Protein AF-A0A821X433-F1 (afdb_monomer_lite)

Secondary structure (DSSP, 8-state):
---S-TTTEEEEE-TTT--EEEEEPTTEEE-TTT-SEEE--TTTTT-S---TTTEEEEEETTEEEEEEPTT--

Radius of gyration: 16.47 Å; chains: 1; bounding box: 38×18×45 Å

Sequence (73 aa):
MCPCNSATEDCATNPNNGTAVCTCKLGYERNNVTGRCTDIDECAMNVSNCNPESSTCNNTIGNYTCDCIAGYQ

pLDDT: mean 91.17, std 7.15, range [59.34, 97.31]

Structure (mmCIF, N/CA/C/O backbone):
data_AF-A0A821X433-F1
#
_entry.id   AF-A0A821X433-F1
#
loop_
_atom_site.group_PDB
_atom_site.id
_atom_site.type_symbol
_atom_site.label_atom_id
_atom_site.label_alt_id
_atom_site.label_comp_id
_atom_site.label_asym_id
_atom_site.label_entity_id
_atom_site.label_seq_id
_atom_site.pdbx_PDB_ins_code
_atom_site.Cartn_x
_atom_site.Cartn_y
_atom_site.Cartn_z
_atom_site.occupancy
_atom_site.B_iso_or_equiv
_atom_site.auth_seq_id
_atom_site.auth_comp_id
_atom_site.auth_asym_id
_atom_site.auth_atom_id
_atom_site.pdbx_PDB_model_num
ATOM 1 N N . MET A 1 1 ? -6.177 -5.188 23.771 1.00 63.97 1 MET A N 1
ATOM 2 C CA . MET A 1 1 ? -5.708 -5.903 22.563 1.00 63.97 1 MET A CA 1
ATOM 3 C C . MET A 1 1 ? -6.285 -5.193 21.359 1.00 63.97 1 MET A C 1
ATOM 5 O O . MET A 1 1 ? -7.470 -4.887 21.379 1.00 63.97 1 MET A O 1
ATOM 9 N N . CYS A 1 2 ? -5.441 -4.823 20.400 1.00 72.19 2 CYS A N 1
ATOM 10 C CA . CYS A 1 2 ? -5.878 -4.030 19.260 1.00 72.19 2 CYS A CA 1
ATOM 11 C C . CYS A 1 2 ? -6.433 -4.947 18.161 1.00 72.19 2 CYS A C 1
ATOM 13 O O . CYS A 1 2 ? -5.718 -5.866 17.770 1.00 72.19 2 CYS A O 1
ATOM 15 N N . PRO A 1 3 ? -7.671 -4.744 17.678 1.00 83.38 3 PRO A N 1
ATOM 16 C CA . PRO A 1 3 ? -8.320 -5.665 16.742 1.00 83.38 3 PRO A CA 1
ATOM 17 C C . PRO A 1 3 ? -7.905 -5.460 15.270 1.00 83.38 3 PRO A C 1
ATOM 19 O O . PRO A 1 3 ? -8.548 -6.017 14.385 1.00 83.38 3 PRO A O 1
ATOM 22 N N . CYS A 1 4 ? -6.880 -4.647 14.996 1.00 89.12 4 CYS A N 1
ATOM 23 C CA . CYS A 1 4 ? -6.469 -4.292 13.636 1.00 89.12 4 CYS A CA 1
ATOM 24 C C . CYS A 1 4 ? -5.698 -5.417 12.939 1.00 89.12 4 CYS A C 1
ATOM 26 O O . CYS A 1 4 ? -5.018 -6.225 13.580 1.00 89.12 4 CYS A O 1
ATOM 28 N N . ASN A 1 5 ? -5.717 -5.407 11.608 1.00 90.94 5 ASN A N 1
ATOM 29 C CA . ASN A 1 5 ? -4.832 -6.245 10.815 1.00 90.94 5 ASN A CA 1
ATOM 30 C C . ASN A 1 5 ? -3.406 -5.677 10.835 1.00 90.94 5 ASN A C 1
ATOM 32 O O . ASN A 1 5 ? -3.083 -4.767 10.075 1.00 90.94 5 ASN A O 1
ATOM 36 N N . SER A 1 6 ? -2.523 -6.263 11.645 1.00 91.19 6 SER A N 1
ATOM 37 C CA . SER A 1 6 ? -1.133 -5.804 11.779 1.00 91.19 6 SER A CA 1
ATOM 38 C C . SER A 1 6 ? -0.310 -5.866 10.487 1.00 91.19 6 SER A C 1
ATOM 40 O O . SER A 1 6 ? 0.778 -5.295 10.458 1.00 91.19 6 SER A O 1
ATOM 42 N N . ALA A 1 7 ? -0.781 -6.529 9.423 1.00 91.50 7 ALA A N 1
ATOM 43 C CA . ALA A 1 7 ? -0.120 -6.488 8.121 1.00 91.50 7 ALA A CA 1
ATOM 44 C C . ALA A 1 7 ? -0.314 -5.126 7.433 1.00 91.50 7 ALA A C 1
ATOM 46 O O . ALA A 1 7 ? 0.666 -4.526 7.001 1.00 91.50 7 ALA A O 1
ATOM 47 N N . THR A 1 8 ? -1.543 -4.605 7.417 1.00 94.62 8 THR A N 1
ATOM 48 C CA . THR A 1 8 ? -1.964 -3.465 6.576 1.00 94.62 8 THR A CA 1
ATOM 49 C C . THR A 1 8 ? -2.426 -2.239 7.370 1.00 94.62 8 THR A C 1
ATOM 51 O O . THR A 1 8 ? -2.727 -1.201 6.787 1.00 94.62 8 THR A O 1
ATOM 54 N N . GLU A 1 9 ? -2.534 -2.351 8.693 1.00 95.25 9 GLU A N 1
ATOM 55 C CA . GLU A 1 9 ? -3.032 -1.300 9.581 1.00 95.25 9 GLU A CA 1
ATOM 56 C C . GLU A 1 9 ? -2.057 -1.026 10.726 1.00 95.25 9 GLU A C 1
ATOM 58 O O . GLU A 1 9 ? -1.467 -1.949 11.298 1.00 95.25 9 GLU A O 1
ATOM 63 N N . ASP A 1 10 ? -1.947 0.249 11.082 1.00 93.12 10 ASP A N 1
ATOM 64 C CA . ASP A 1 10 ? -1.348 0.709 12.323 1.00 93.12 10 ASP A CA 1
ATOM 65 C C . ASP A 1 10 ? -2.435 0.914 13.375 1.00 93.12 10 ASP A C 1
ATOM 67 O O . ASP A 1 10 ? -3.557 1.346 13.091 1.00 93.12 10 ASP A O 1
ATOM 71 N N . CYS A 1 11 ? -2.090 0.583 14.615 1.00 92.00 11 CYS A N 1
ATOM 72 C CA . CYS A 1 11 ? -2.975 0.744 15.752 1.00 92.00 11 CYS A CA 1
ATOM 73 C C . CYS A 1 11 ? -2.561 1.958 16.579 1.00 92.00 11 CYS A C 1
ATOM 75 O O . CYS A 1 11 ? -1.440 2.011 17.086 1.00 92.00 11 CYS A O 1
ATOM 77 N N . ALA A 1 12 ? -3.493 2.883 16.780 1.00 90.50 12 ALA A N 1
ATOM 78 C CA . ALA A 1 12 ? -3.325 4.024 17.668 1.00 90.50 12 ALA A CA 1
ATOM 79 C C . ALA A 1 12 ? -4.492 4.118 18.656 1.00 90.50 12 ALA A C 1
ATOM 81 O O . ALA A 1 12 ? -5.595 3.644 18.396 1.00 90.50 12 ALA A O 1
ATOM 82 N N . THR A 1 13 ? -4.267 4.762 19.796 1.00 90.19 13 THR A N 1
ATOM 83 C CA . THR A 1 13 ? -5.339 5.078 20.746 1.00 90.19 13 THR A CA 1
ATOM 84 C C . THR A 1 13 ? -5.812 6.503 20.502 1.00 90.19 13 THR A C 1
ATOM 86 O O . THR A 1 13 ? -4.997 7.421 20.428 1.00 90.19 13 THR A O 1
ATOM 89 N N . ASN A 1 14 ? -7.124 6.713 20.409 1.00 85.81 14 ASN A N 1
ATOM 90 C CA . ASN A 1 14 ? -7.689 8.053 20.329 1.00 85.81 14 ASN A CA 1
ATOM 91 C C . ASN A 1 14 ? -7.428 8.798 21.655 1.00 85.81 14 ASN A C 1
ATOM 93 O O . ASN A 1 14 ? -7.905 8.349 22.703 1.00 85.81 14 ASN A O 1
ATOM 97 N N . PRO A 1 15 ? -6.712 9.937 21.633 1.00 87.75 15 PRO A N 1
ATOM 98 C CA . PRO A 1 15 ? -6.328 10.654 22.848 1.00 87.75 15 PRO A CA 1
ATOM 99 C C . PRO A 1 15 ? -7.522 11.242 23.613 1.00 87.75 15 PRO A C 1
ATOM 101 O O . PRO A 1 15 ? -7.399 11.527 24.799 1.00 87.75 15 PRO A O 1
ATOM 104 N N . ASN A 1 16 ? -8.683 11.394 22.969 1.00 89.00 16 ASN A N 1
ATOM 105 C CA . ASN A 1 16 ? -9.859 12.016 23.576 1.00 89.00 16 ASN A CA 1
ATOM 106 C C . ASN A 1 16 ? -10.720 11.032 24.378 1.00 89.00 16 ASN A C 1
ATOM 108 O O . ASN A 1 16 ? -11.367 11.429 25.340 1.00 89.00 16 ASN A O 1
ATOM 112 N N . ASN A 1 17 ? -10.782 9.762 23.966 1.00 90.00 17 ASN A N 1
ATOM 113 C CA . ASN A 1 17 ? -11.709 8.783 24.550 1.00 90.00 17 ASN A CA 1
ATOM 114 C C . ASN A 1 17 ? -11.077 7.410 24.840 1.00 90.00 17 ASN A C 1
ATOM 116 O O . ASN A 1 17 ? -11.786 6.494 25.248 1.00 90.00 17 ASN A O 1
ATOM 120 N N . GLY A 1 18 ? -9.772 7.239 24.605 1.00 86.69 18 GLY A N 1
ATOM 121 C CA . GLY A 1 18 ? -9.059 5.990 24.880 1.00 86.69 18 GLY A CA 1
ATOM 122 C C . GLY A 1 18 ? -9.434 4.820 23.962 1.00 86.69 18 GLY A C 1
ATOM 123 O O . GLY A 1 18 ? -9.018 3.691 24.216 1.00 86.69 18 GLY A O 1
ATOM 124 N N . THR A 1 19 ? -10.220 5.055 22.907 1.00 89.44 19 THR A N 1
ATOM 125 C CA . THR A 1 19 ? -10.666 3.994 21.992 1.00 89.44 19 THR A CA 1
ATOM 126 C C . THR A 1 19 ? -9.543 3.615 21.030 1.00 89.44 19 THR A C 1
ATOM 128 O O . THR A 1 19 ? -8.859 4.491 20.502 1.00 89.44 19 THR A O 1
ATOM 131 N N . ALA A 1 20 ? -9.357 2.318 20.776 1.00 89.69 20 ALA A N 1
ATOM 132 C CA . ALA A 1 20 ? -8.417 1.837 19.767 1.00 89.69 20 ALA A CA 1
ATOM 133 C C . ALA A 1 20 ? -8.928 2.165 18.355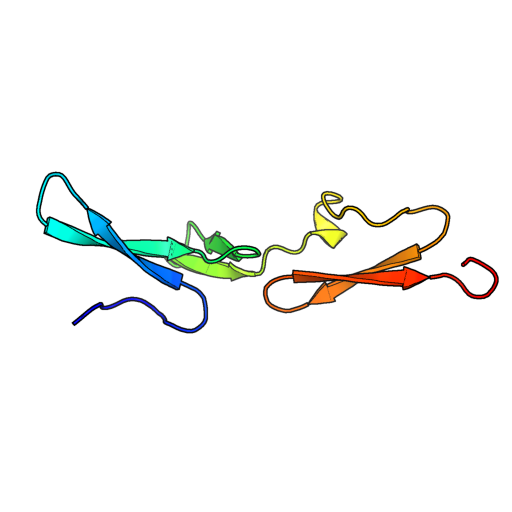 1.00 89.69 20 ALA A C 1
ATOM 135 O O . ALA A 1 20 ? -10.074 1.870 18.016 1.00 89.69 20 ALA A O 1
ATOM 136 N N . VAL A 1 21 ? -8.070 2.762 17.535 1.00 89.69 21 VAL A N 1
ATOM 137 C CA . VAL A 1 21 ? -8.341 3.163 16.155 1.00 89.69 21 VAL A CA 1
ATOM 138 C C . VAL A 1 21 ? -7.341 2.466 15.238 1.00 89.69 21 VAL A C 1
ATOM 140 O O . VAL A 1 21 ? -6.140 2.470 15.505 1.00 89.69 21 VAL A O 1
ATOM 143 N N . CYS A 1 22 ? -7.852 1.885 14.152 1.00 92.50 22 CYS A N 1
ATOM 144 C CA . CYS A 1 22 ? -7.053 1.274 13.095 1.00 92.50 22 CYS A CA 1
ATOM 145 C C . CYS A 1 22 ? -6.938 2.242 11.917 1.00 92.50 22 CYS A C 1
ATOM 147 O O . CYS A 1 22 ? -7.945 2.597 11.291 1.00 92.50 22 CYS A O 1
ATOM 149 N N . THR A 1 23 ? -5.724 2.652 11.585 1.00 93.44 23 THR A N 1
ATOM 150 C CA . THR A 1 23 ? -5.437 3.468 10.400 1.00 93.44 23 THR A CA 1
ATOM 151 C C . THR A 1 23 ? -4.695 2.627 9.379 1.00 93.44 23 THR A C 1
ATOM 153 O O . THR A 1 23 ? -3.852 1.819 9.755 1.00 93.44 23 THR A O 1
ATOM 156 N N . CYS A 1 24 ? -5.009 2.785 8.092 1.00 96.06 24 CYS A N 1
ATOM 157 C CA . CYS A 1 24 ? -4.243 2.105 7.052 1.00 96.06 24 CYS A CA 1
ATOM 158 C C . CYS A 1 24 ? -2.789 2.568 7.103 1.00 96.06 24 CYS A C 1
ATOM 160 O O . CYS A 1 24 ? -2.525 3.752 7.325 1.00 96.06 24 CYS A O 1
ATOM 162 N N . LYS A 1 25 ? -1.866 1.622 6.930 1.00 95.75 25 LYS A N 1
ATOM 163 C CA . LYS A 1 25 ? -0.445 1.934 6.780 1.00 95.75 25 LYS A CA 1
ATOM 164 C C . LYS A 1 25 ? -0.215 2.758 5.515 1.00 95.75 25 LYS A C 1
ATOM 166 O O . LYS A 1 25 ? -1.058 2.789 4.620 1.00 95.75 25 LYS A O 1
ATOM 171 N N . LEU A 1 26 ? 0.950 3.396 5.430 1.00 94.19 26 LEU A N 1
ATOM 172 C CA . LEU A 1 26 ? 1.395 4.043 4.196 1.00 94.19 26 LEU A CA 1
ATOM 173 C C . LEU A 1 26 ? 1.399 3.033 3.033 1.00 94.19 26 LEU A C 1
ATOM 175 O O . LEU A 1 26 ? 1.772 1.880 3.244 1.00 94.19 26 LEU A O 1
ATOM 179 N N . GLY A 1 27 ? 0.958 3.470 1.850 1.00 95.38 27 GLY A N 1
ATOM 180 C CA . GLY A 1 27 ? 0.763 2.600 0.681 1.00 95.38 27 GLY A CA 1
ATOM 181 C C . GLY A 1 27 ? -0.551 1.809 0.703 1.00 95.38 27 GLY A C 1
ATOM 182 O O . GLY A 1 27 ? -0.760 0.950 -0.140 1.00 95.38 27 GLY A O 1
ATOM 183 N N . TYR A 1 28 ? -1.452 2.072 1.660 1.00 96.81 28 TYR A N 1
ATOM 184 C CA . TYR A 1 28 ? -2.764 1.427 1.728 1.00 96.81 28 TYR A CA 1
ATOM 185 C C . TYR A 1 28 ? -3.898 2.438 1.894 1.00 96.81 28 TYR A C 1
ATOM 187 O O . TYR A 1 28 ? -3.790 3.413 2.641 1.00 96.81 28 TYR A O 1
ATOM 195 N N . GLU A 1 29 ? -5.040 2.148 1.279 1.00 95.50 29 GLU A N 1
ATOM 196 C CA . GLU A 1 29 ? -6.275 2.914 1.416 1.00 95.50 29 GLU A CA 1
ATOM 197 C C . GLU A 1 29 ? -7.411 2.069 1.993 1.00 95.50 29 GLU A C 1
ATOM 199 O O . GLU A 1 29 ? -7.460 0.846 1.839 1.00 95.50 29 GLU A O 1
ATOM 204 N N . ARG 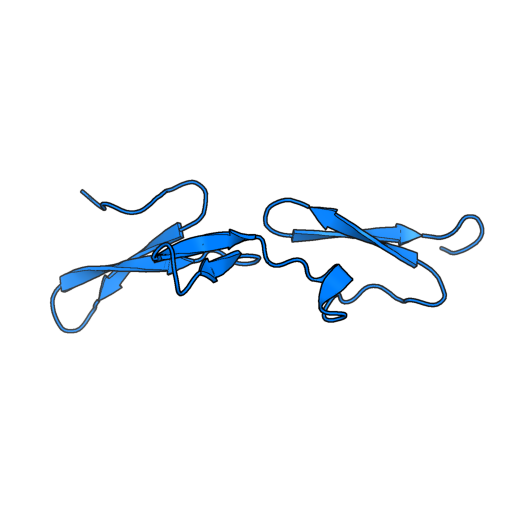A 1 30 ? -8.353 2.717 2.688 1.00 95.50 30 ARG A N 1
ATOM 205 C CA . ARG A 1 30 ? -9.497 2.013 3.275 1.00 95.50 30 ARG A CA 1
ATOM 206 C C . ARG A 1 30 ? -10.543 1.756 2.198 1.00 95.50 30 ARG A C 1
ATOM 208 O O . ARG A 1 30 ? -11.251 2.668 1.779 1.00 95.50 30 ARG A O 1
ATOM 215 N N . ASN A 1 31 ? -10.704 0.493 1.825 1.00 94.31 31 ASN A N 1
ATOM 216 C CA . ASN A 1 31 ? -11.732 0.064 0.895 1.00 94.31 31 ASN A CA 1
ATOM 217 C C . ASN A 1 31 ? -13.129 0.275 1.508 1.00 94.31 31 ASN A C 1
ATOM 219 O O . ASN A 1 31 ? -13.456 -0.280 2.560 1.00 94.31 31 ASN A O 1
ATOM 223 N N . ASN A 1 32 ? -13.967 1.068 0.841 1.00 93.75 32 ASN A N 1
ATOM 224 C CA . ASN A 1 32 ? -15.292 1.461 1.329 1.00 93.75 32 ASN A CA 1
ATOM 225 C C . ASN A 1 32 ? -16.328 0.320 1.345 1.00 93.75 32 ASN A C 1
ATOM 227 O O . ASN A 1 32 ? -17.322 0.424 2.059 1.00 93.75 32 ASN A O 1
ATOM 231 N N . VAL A 1 33 ? -16.103 -0.761 0.590 1.00 94.00 33 VAL A N 1
ATOM 232 C CA . VAL A 1 33 ? -17.000 -1.927 0.537 1.00 94.00 33 VAL A CA 1
ATOM 233 C C . VAL A 1 33 ? -16.655 -2.934 1.631 1.00 94.00 33 VAL A C 1
ATOM 235 O O . VAL A 1 33 ? -17.528 -3.387 2.366 1.00 94.00 33 VAL A O 1
ATOM 238 N N . THR A 1 34 ? -15.379 -3.304 1.745 1.00 91.75 34 THR A N 1
ATOM 239 C CA . THR A 1 34 ? -14.918 -4.351 2.675 1.00 91.75 34 THR A CA 1
ATOM 240 C C . THR A 1 34 ? -14.527 -3.809 4.046 1.00 91.75 34 THR A C 1
ATOM 242 O O . THR A 1 34 ? -14.381 -4.581 4.994 1.00 91.75 34 THR A O 1
ATOM 245 N N . GLY A 1 35 ? -14.304 -2.498 4.152 1.00 90.44 35 GLY A N 1
ATOM 246 C CA . GLY A 1 35 ? -13.780 -1.850 5.347 1.00 90.44 35 GLY A CA 1
ATOM 247 C C . GLY A 1 35 ? -12.325 -2.207 5.660 1.00 90.44 35 GLY A C 1
ATOM 248 O O . GLY A 1 35 ? -11.848 -1.817 6.720 1.00 90.44 35 GLY A O 1
ATOM 249 N N . ARG A 1 36 ? -11.615 -2.936 4.789 1.00 91.62 36 ARG A N 1
ATOM 250 C CA . ARG A 1 36 ? -10.207 -3.326 4.975 1.00 91.62 36 ARG A CA 1
ATOM 251 C C . ARG A 1 36 ? -9.269 -2.361 4.261 1.00 91.62 36 ARG A C 1
ATOM 253 O O . ARG A 1 36 ? -9.663 -1.719 3.293 1.00 91.62 36 ARG A O 1
ATOM 260 N N . CYS A 1 37 ? -8.027 -2.292 4.724 1.00 96.19 37 CYS A N 1
ATOM 261 C CA . CYS A 1 37 ? -6.980 -1.575 4.010 1.00 96.19 37 CYS A CA 1
ATOM 262 C C . CYS A 1 37 ? -6.486 -2.420 2.834 1.00 96.19 37 CYS A C 1
ATOM 264 O O . CYS A 1 37 ? -6.082 -3.570 3.021 1.00 96.19 37 CYS A O 1
ATOM 266 N N . THR A 1 38 ? -6.571 -1.858 1.636 1.00 95.81 38 THR A N 1
ATOM 267 C CA . THR A 1 38 ? -6.086 -2.442 0.386 1.00 95.81 38 THR A CA 1
ATOM 268 C C . THR A 1 38 ? -4.902 -1.642 -0.111 1.00 95.81 38 THR A C 1
ATOM 270 O O . THR A 1 38 ? -4.814 -0.449 0.160 1.00 95.81 38 THR A O 1
ATOM 273 N N . ASP A 1 39 ? -3.993 -2.325 -0.789 1.00 97.31 39 ASP A N 1
ATOM 274 C CA . ASP A 1 39 ? -2.835 -1.712 -1.426 1.00 97.31 39 ASP A CA 1
ATOM 275 C C . ASP A 1 39 ? -3.260 -0.579 -2.370 1.00 97.31 39 ASP A C 1
ATOM 277 O O . ASP A 1 39 ? -4.255 -0.722 -3.088 1.00 97.31 39 ASP A O 1
ATOM 281 N N . ILE A 1 40 ? -2.540 0.538 -2.328 1.00 97.06 40 ILE A N 1
ATOM 282 C CA . ILE A 1 40 ? -2.691 1.631 -3.285 1.00 97.06 40 ILE A CA 1
ATOM 283 C C . ILE A 1 40 ? -1.782 1.308 -4.459 1.00 97.06 40 ILE A C 1
ATOM 285 O O . ILE A 1 40 ? -0.580 1.209 -4.280 1.00 97.06 40 ILE A O 1
ATOM 289 N N . ASP A 1 41 ? -2.338 1.214 -5.663 1.00 97.06 41 ASP A N 1
ATOM 290 C CA . ASP A 1 41 ? -1.516 1.095 -6.864 1.00 97.06 41 ASP A CA 1
ATOM 291 C C . ASP A 1 41 ? -1.066 2.491 -7.320 1.00 97.06 41 ASP A C 1
ATOM 293 O O . ASP A 1 41 ? -1.747 3.166 -8.106 1.00 97.06 41 ASP A O 1
ATOM 297 N N . GLU A 1 42 ? 0.071 2.964 -6.795 1.00 96.56 42 GLU A N 1
ATOM 298 C CA . GLU A 1 42 ? 0.564 4.313 -7.103 1.00 96.56 42 GLU A CA 1
ATOM 299 C C . GLU A 1 42 ? 0.930 4.483 -8.584 1.00 96.56 42 GLU A C 1
ATOM 301 O O . GLU A 1 42 ? 0.890 5.607 -9.106 1.00 96.56 42 GLU A O 1
ATOM 306 N N . CYS A 1 43 ? 1.246 3.377 -9.266 1.00 95.62 43 CYS A N 1
ATOM 307 C CA . CYS A 1 43 ? 1.530 3.350 -10.695 1.00 95.62 43 CYS A CA 1
ATOM 308 C C . CYS A 1 43 ? 0.246 3.534 -11.516 1.00 95.62 43 CYS A C 1
ATOM 310 O O . CYS A 1 43 ? 0.202 4.389 -12.402 1.00 95.62 43 CYS A O 1
ATOM 312 N N . ALA A 1 44 ? -0.825 2.798 -11.203 1.00 95.38 44 ALA A N 1
ATOM 313 C CA . ALA A 1 44 ? -2.115 2.930 -11.886 1.00 95.38 44 ALA A CA 1
ATOM 314 C C . ALA A 1 44 ? -2.764 4.300 -11.638 1.00 95.38 44 ALA A C 1
ATOM 316 O O . ALA A 1 44 ? -3.413 4.862 -12.525 1.00 95.38 44 ALA A O 1
ATOM 317 N N . MET A 1 45 ? -2.558 4.864 -10.446 1.00 93.25 45 MET A N 1
ATOM 318 C CA . MET A 1 45 ? -3.047 6.195 -10.086 1.00 93.25 45 MET A CA 1
ATOM 319 C C . MET A 1 45 ? -2.181 7.337 -10.637 1.00 93.25 45 MET A C 1
ATOM 321 O O . MET A 1 45 ? -2.597 8.491 -10.552 1.00 93.25 45 MET A O 1
ATOM 325 N N . ASN A 1 46 ? -1.013 7.045 -11.225 1.00 90.56 46 ASN A N 1
ATOM 326 C CA . ASN A 1 46 ? -0.028 8.036 -11.679 1.00 90.56 46 ASN A CA 1
ATOM 327 C C . ASN A 1 46 ? 0.388 9.032 -10.576 1.00 90.56 46 ASN A C 1
ATOM 329 O O . ASN A 1 46 ? 0.612 10.212 -10.844 1.00 90.56 46 ASN A O 1
ATOM 333 N N . VAL A 1 47 ? 0.475 8.561 -9.329 1.00 92.06 47 VAL A N 1
ATOM 334 C CA . VAL A 1 47 ? 0.916 9.357 -8.163 1.00 92.06 47 VAL A CA 1
ATOM 335 C C . VAL A 1 47 ? 2.300 8.943 -7.659 1.00 92.06 47 VAL A C 1
ATOM 337 O O . VAL A 1 47 ? 2.812 9.527 -6.706 1.00 92.06 47 VAL A O 1
ATOM 340 N N . SER A 1 48 ? 2.921 7.949 -8.300 1.00 92.69 48 SER A N 1
ATOM 341 C CA . SER A 1 48 ? 4.315 7.580 -8.059 1.00 92.69 48 SER A CA 1
ATOM 342 C C . SER A 1 48 ? 5.263 8.750 -8.349 1.00 92.69 48 SER A C 1
ATOM 344 O O . SER A 1 48 ? 5.045 9.503 -9.297 1.00 92.69 48 SER A O 1
ATOM 346 N N . ASN A 1 49 ? 6.376 8.836 -7.620 1.00 93.19 49 ASN A N 1
ATOM 347 C CA . ASN A 1 49 ? 7.453 9.795 -7.895 1.00 93.19 49 ASN A CA 1
ATOM 348 C C . ASN A 1 49 ? 8.462 9.279 -8.940 1.00 93.19 49 ASN A C 1
ATOM 350 O O . ASN A 1 49 ? 9.571 9.806 -9.039 1.00 93.19 49 ASN A O 1
ATOM 354 N N . CYS A 1 50 ? 8.121 8.228 -9.692 1.00 93.44 50 CYS A N 1
A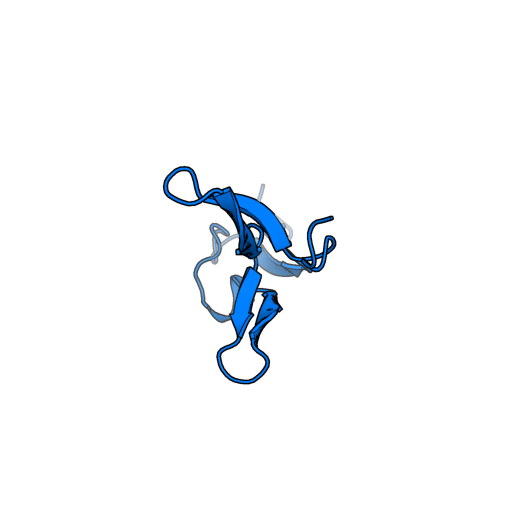TOM 355 C CA . CYS A 1 50 ? 8.963 7.742 -10.779 1.00 93.44 50 CYS A CA 1
ATOM 356 C C . CYS A 1 50 ? 9.050 8.790 -11.892 1.00 93.44 50 CYS A C 1
ATOM 358 O O . CYS A 1 50 ? 8.066 9.464 -12.194 1.00 93.44 50 CYS A O 1
ATOM 360 N N . ASN A 1 51 ? 10.213 8.909 -12.537 1.00 92.06 51 ASN A N 1
ATOM 361 C CA . ASN A 1 51 ? 10.328 9.715 -13.747 1.00 92.06 51 ASN A CA 1
ATOM 362 C C . ASN A 1 51 ? 9.799 8.892 -14.935 1.00 92.06 51 ASN A C 1
ATOM 364 O O . ASN A 1 51 ? 10.469 7.929 -15.321 1.00 92.06 51 ASN A O 1
ATOM 368 N N . PRO A 1 52 ? 8.651 9.248 -15.537 1.00 88.81 52 PRO A N 1
ATOM 369 C CA . PRO A 1 52 ? 8.060 8.458 -16.614 1.00 88.81 52 PRO A CA 1
ATOM 370 C C . PRO A 1 52 ? 8.917 8.432 -17.890 1.00 88.81 52 PRO A C 1
ATOM 372 O O . PRO A 1 52 ? 8.720 7.559 -18.730 1.0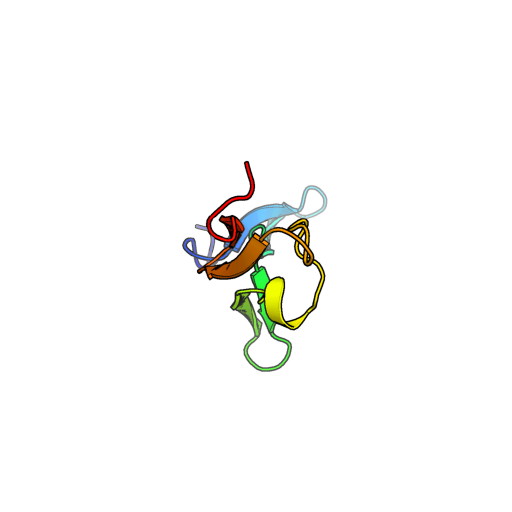0 88.81 52 PRO A O 1
ATOM 375 N N . GLU A 1 53 ? 9.875 9.353 -18.048 1.00 89.25 53 GLU A N 1
ATOM 376 C CA . GLU A 1 53 ? 10.754 9.399 -19.226 1.00 89.25 53 GLU A CA 1
ATOM 377 C C . GLU A 1 53 ? 11.990 8.501 -19.102 1.00 89.25 53 GLU A C 1
ATOM 379 O O . GLU A 1 53 ? 12.600 8.147 -20.109 1.00 89.25 53 GLU A O 1
ATOM 384 N N . SER A 1 54 ? 12.385 8.136 -17.879 1.00 91.81 54 SER A N 1
ATOM 385 C CA . SER A 1 54 ? 13.630 7.396 -17.623 1.00 91.81 54 SER A CA 1
ATOM 386 C C . SER A 1 54 ? 13.448 6.151 -16.758 1.00 91.81 54 SER A C 1
ATOM 388 O O . SER A 1 54 ? 14.415 5.427 -16.523 1.00 91.81 54 SER A O 1
ATOM 390 N N . SER A 1 55 ? 12.236 5.883 -16.268 1.00 94.00 55 SER A N 1
ATOM 391 C CA . SER A 1 55 ? 11.941 4.748 -15.394 1.00 94.00 55 SER A CA 1
ATOM 392 C C . SER A 1 55 ? 10.541 4.184 -15.623 1.00 94.00 55 SER A C 1
ATOM 394 O O . SER A 1 55 ? 9.624 4.890 -16.035 1.00 94.00 55 SER A O 1
ATOM 396 N N . THR A 1 56 ? 10.388 2.895 -15.339 1.00 94.19 56 THR A N 1
ATOM 397 C CA . THR A 1 56 ? 9.107 2.188 -15.310 1.00 94.19 56 THR A CA 1
ATOM 398 C C . THR A 1 56 ? 8.660 2.040 -13.860 1.00 94.19 56 THR A C 1
ATOM 400 O O . THR A 1 56 ? 9.440 1.595 -13.021 1.00 94.19 56 THR A O 1
ATOM 403 N N . CYS A 1 57 ? 7.416 2.415 -13.564 1.00 96.25 57 CYS A N 1
ATOM 404 C CA . CYS A 1 57 ? 6.818 2.203 -12.248 1.00 96.25 57 CYS A CA 1
ATOM 405 C C . CYS A 1 57 ? 6.330 0.757 -12.122 1.00 96.25 57 CYS A C 1
ATOM 407 O O . CYS A 1 57 ? 5.604 0.277 -12.994 1.00 96.25 57 CYS A O 1
ATOM 409 N N . ASN A 1 58 ? 6.696 0.089 -11.031 1.00 96.31 58 ASN A N 1
ATOM 410 C CA . ASN A 1 58 ? 6.217 -1.240 -10.674 1.00 96.31 58 ASN A CA 1
ATOM 411 C C . ASN A 1 58 ? 5.563 -1.192 -9.293 1.00 96.31 58 ASN A C 1
ATOM 413 O O . ASN A 1 58 ? 6.224 -0.907 -8.294 1.00 96.31 58 ASN A O 1
ATOM 417 N N . ASN A 1 59 ? 4.259 -1.470 -9.242 1.00 96.88 59 ASN A N 1
ATOM 418 C CA . ASN A 1 59 ? 3.522 -1.491 -7.986 1.00 96.88 59 ASN A CA 1
ATOM 419 C C . ASN A 1 59 ? 3.922 -2.713 -7.145 1.00 96.88 59 ASN A C 1
ATOM 421 O O . ASN A 1 59 ? 4.088 -3.819 -7.671 1.00 96.88 59 ASN A O 1
ATOM 425 N N . THR A 1 60 ? 4.056 -2.529 -5.837 1.00 96.19 60 THR A N 1
ATOM 426 C CA . THR A 1 60 ? 4.368 -3.589 -4.871 1.00 96.19 60 THR A CA 1
ATOM 427 C C . THR A 1 60 ? 3.441 -3.484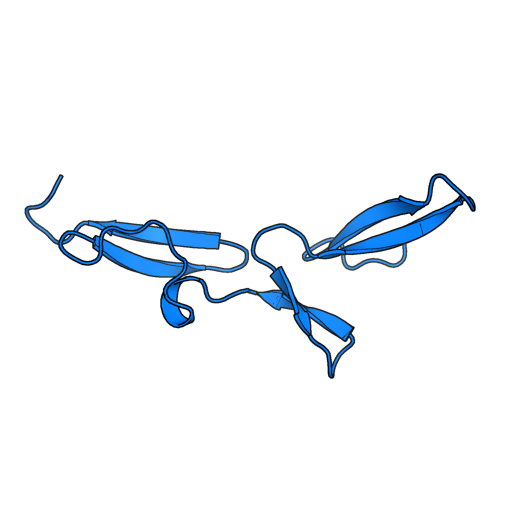 -3.663 1.00 96.19 60 THR A C 1
ATOM 429 O O . THR A 1 60 ? 2.816 -2.466 -3.424 1.00 96.19 60 THR A O 1
ATOM 432 N N . ILE A 1 61 ? 3.337 -4.538 -2.856 1.00 95.38 61 ILE A N 1
ATOM 433 C CA . ILE A 1 61 ? 2.431 -4.502 -1.702 1.00 95.38 61 ILE A CA 1
ATOM 434 C C . ILE A 1 61 ? 2.958 -3.513 -0.644 1.00 95.38 61 ILE A C 1
ATOM 436 O O . ILE A 1 61 ? 3.942 -3.790 0.048 1.00 95.38 61 ILE A O 1
ATOM 440 N N . GLY A 1 62 ? 2.259 -2.393 -0.492 1.00 94.12 62 GLY A N 1
ATOM 441 C CA . GLY A 1 62 ? 2.510 -1.291 0.428 1.00 94.12 62 GLY A CA 1
ATOM 442 C C . GLY A 1 62 ? 3.482 -0.224 -0.079 1.00 94.12 62 GLY A C 1
ATOM 443 O O . GLY A 1 62 ? 3.890 0.606 0.737 1.00 94.12 62 GLY A O 1
ATOM 444 N N . ASN A 1 63 ? 3.917 -0.274 -1.345 1.00 95.31 63 ASN A N 1
ATOM 445 C CA . ASN A 1 63 ? 4.834 0.7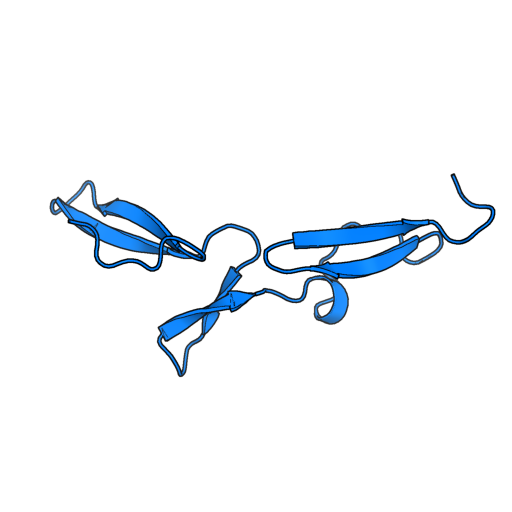03 -1.953 1.00 95.31 63 ASN A CA 1
ATOM 446 C C . ASN A 1 63 ? 4.951 0.499 -3.479 1.00 95.31 63 ASN A C 1
ATOM 448 O O . ASN A 1 63 ? 4.448 -0.466 -4.029 1.00 95.31 63 ASN A O 1
ATOM 452 N N . TYR A 1 64 ? 5.805 1.260 -4.153 1.00 96.25 64 TYR A N 1
ATOM 453 C CA . TYR A 1 64 ? 6.203 1.025 -5.541 1.00 96.25 64 TYR A CA 1
ATOM 454 C C . TYR A 1 64 ? 7.727 1.063 -5.710 1.00 96.25 64 TYR A C 1
ATOM 456 O O . TYR A 1 64 ? 8.464 1.598 -4.873 1.00 96.25 64 TYR A O 1
ATOM 464 N N . THR A 1 65 ? 8.216 0.509 -6.818 1.00 96.06 65 THR A N 1
ATOM 465 C CA . THR A 1 65 ? 9.601 0.669 -7.278 1.00 96.06 65 THR A CA 1
ATOM 466 C C . THR A 1 65 ? 9.641 1.376 -8.628 1.00 96.06 65 THR A C 1
ATOM 468 O O . THR A 1 65 ? 8.727 1.255 -9.442 1.00 96.06 65 THR A O 1
ATOM 471 N N . CYS A 1 66 ? 10.710 2.137 -8.865 1.00 95.94 66 CYS A N 1
ATOM 472 C CA . CYS A 1 66 ? 10.980 2.772 -10.151 1.00 95.94 66 CYS A CA 1
ATOM 473 C C . CYS A 1 66 ? 12.207 2.104 -10.764 1.00 95.94 66 CYS A C 1
ATOM 475 O O . CYS A 1 66 ? 13.326 2.322 -10.299 1.00 95.94 66 CYS A O 1
ATOM 477 N N . ASP A 1 67 ? 12.001 1.303 -11.800 1.00 93.69 67 ASP A N 1
ATOM 478 C CA . ASP A 1 67 ? 13.091 0.615 -12.480 1.00 93.69 67 ASP A CA 1
ATOM 479 C C . ASP A 1 67 ? 13.574 1.457 -13.658 1.00 93.69 67 ASP A C 1
ATOM 481 O O . ASP A 1 67 ? 12.813 1.752 -14.583 1.00 93.69 67 ASP A O 1
ATOM 485 N N . CYS A 1 68 ? 14.839 1.880 -13.622 1.00 92.38 68 CYS A N 1
ATOM 486 C CA . CYS A 1 68 ? 15.424 2.690 -14.686 1.00 92.38 68 CYS A CA 1
ATOM 487 C C . CYS A 1 68 ? 15.415 1.935 -16.019 1.00 92.38 68 CYS A C 1
ATOM 489 O O . CYS A 1 68 ? 15.795 0.764 -16.104 1.00 92.38 68 CYS A O 1
ATOM 491 N N . ILE A 1 69 ? 15.026 2.636 -17.083 1.00 89.19 69 ILE A N 1
ATOM 492 C CA . ILE A 1 69 ? 15.124 2.114 -18.445 1.00 89.19 69 ILE A CA 1
ATOM 493 C C . ILE A 1 69 ? 16.610 1.924 -18.768 1.00 89.19 69 ILE A C 1
ATOM 495 O O . ILE A 1 69 ? 17.441 2.776 -18.450 1.00 89.19 69 ILE A O 1
ATOM 499 N N . ALA A 1 70 ? 16.958 0.802 -19.404 1.00 82.88 70 ALA A N 1
ATOM 500 C CA . ALA A 1 70 ? 18.340 0.498 -19.760 1.00 82.88 70 ALA A CA 1
ATOM 501 C C . ALA A 1 70 ? 18.987 1.670 -20.527 1.00 82.88 70 ALA A C 1
ATOM 503 O O . ALA A 1 70 ? 18.507 2.065 -21.588 1.00 82.88 70 ALA A O 1
ATOM 504 N N . GLY A 1 71 ? 20.081 2.212 -19.982 1.00 77.69 71 GLY A N 1
ATOM 505 C CA . GLY A 1 71 ? 20.784 3.379 -20.530 1.00 77.69 71 GLY A CA 1
ATOM 506 C C . GLY A 1 71 ? 20.552 4.697 -19.778 1.00 77.69 71 GLY A C 1
ATOM 507 O O . GLY A 1 71 ? 21.268 5.656 -20.053 1.00 77.69 71 GLY A O 1
ATOM 508 N N . TYR A 1 72 ? 19.632 4.737 -18.810 1.00 68.50 72 TYR A N 1
ATOM 509 C CA . TYR A 1 72 ? 19.410 5.871 -17.904 1.00 68.50 72 TYR A CA 1
ATOM 510 C C . TYR A 1 72 ? 19.957 5.551 -16.499 1.00 68.50 72 TYR A C 1
ATOM 512 O O . TYR A 1 72 ? 19.808 4.422 -16.025 1.00 68.50 72 TYR A O 1
ATOM 520 N N . GLN A 1 73 ? 20.619 6.520 -15.851 1.00 59.34 73 GLN A N 1
ATOM 521 C CA . GLN A 1 73 ? 21.173 6.431 -14.488 1.00 59.34 73 GLN A CA 1
ATOM 522 C C . GLN A 1 73 ? 20.942 7.736 -13.734 1.00 59.34 73 GLN A C 1
ATOM 524 O O . GLN A 1 73 ? 21.111 8.802 -14.370 1.00 59.34 73 GLN A O 1
#

Foldseek 3Di:
DAPADPVFWDWDADPPPRDIDTDGAAQWDQDPPPRHTDGDQCQVVVNDPADPVFWDWAGDRRGIDTHGDPPHD